Protein AF-A0A920IQT5-F1 (afdb_monomer_lite)

Foldseek 3Di:
DDPVVVVVPQDDPVSVVVVCVVVDDPVVVVLVVLLLQLLVVVVVVPDDLVRSCVVSVHDSVSSVVSNVVCVVPVPPPD

Radius of gyration: 14.2 Å; chains: 1; bounding box: 31×28×39 Å

Secondary structure (DSSP, 8-state):
--HHHHHHH--SHHHHHHHHHHHS-HHHHHHHHHHHHHHHHHHHT-S-HHHHHHHTT--HHHHHHHHHHHHHHT----

Sequence (78 aa):
MNLNEAIKNIKSNKDAENFLKDLCTPSELKALEERWNVAKLLYVGKYSYRDIASKLNTSTTTVTRVARFLLMKKIRVT

Structure (mmCIF, N/CA/C/O backbone):
data_AF-A0A920IQT5-F1
#
_entry.id   AF-A0A920IQT5-F1
#
loop_
_atom_site.group_PDB
_atom_site.id
_atom_site.type_symbol
_atom_site.label_atom_id
_atom_site.label_alt_id
_atom_site.label_comp_id
_atom_site.label_asym_id
_atom_site.label_entity_id
_atom_site.label_seq_id
_atom_site.pdbx_PDB_ins_code
_atom_site.Cartn_x
_atom_site.Cartn_y
_atom_site.Cartn_z
_atom_site.occupancy
_atom_site.B_iso_or_equiv
_atom_site.auth_seq_id
_atom_site.auth_comp_id
_atom_site.auth_asym_id
_atom_site.auth_atom_id
_atom_site.pdbx_PDB_model_num
ATOM 1 N N . MET A 1 1 ? -4.952 -6.689 24.156 1.00 79.69 1 MET A N 1
ATOM 2 C CA . MET A 1 1 ? -5.261 -6.583 22.720 1.00 79.69 1 MET A CA 1
ATOM 3 C C . MET A 1 1 ? -3.996 -6.180 21.990 1.00 79.69 1 MET A C 1
ATOM 5 O O . MET A 1 1 ? -3.437 -5.141 22.317 1.00 79.69 1 MET A O 1
ATOM 9 N N . ASN A 1 2 ? -3.492 -7.019 21.090 1.00 93.00 2 ASN A N 1
ATOM 10 C CA . ASN A 1 2 ? -2.336 -6.680 20.247 1.00 93.00 2 ASN A CA 1
ATOM 11 C C . ASN A 1 2 ? -2.786 -6.095 18.892 1.00 93.00 2 ASN A C 1
ATOM 13 O O . ASN A 1 2 ? -3.968 -6.126 18.551 1.00 93.00 2 ASN A O 1
ATOM 17 N N . LEU A 1 3 ? -1.843 -5.569 18.104 1.00 91.38 3 LEU A N 1
ATOM 18 C CA . LEU A 1 3 ? -2.142 -4.939 16.810 1.00 91.38 3 LEU A CA 1
ATOM 19 C C . LEU A 1 3 ? -2.873 -5.886 15.838 1.00 91.38 3 LEU A C 1
ATOM 21 O O . LEU A 1 3 ? -3.795 -5.469 15.143 1.00 91.38 3 LEU A O 1
ATOM 25 N N . ASN A 1 4 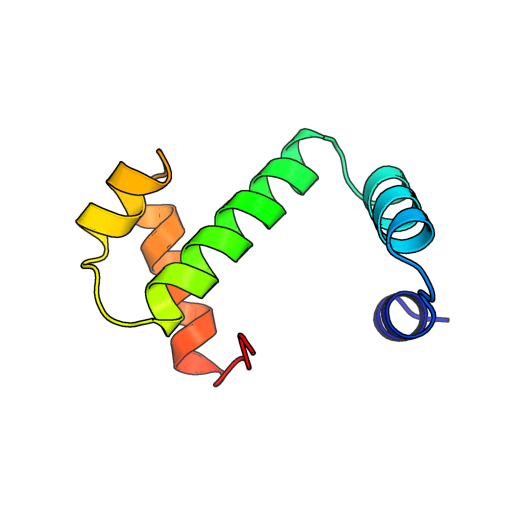? -2.516 -7.173 15.821 1.00 92.44 4 ASN A N 1
ATOM 26 C CA . ASN A 1 4 ? -3.157 -8.152 14.940 1.00 92.44 4 ASN A CA 1
ATOM 27 C C . ASN A 1 4 ? -4.621 -8.403 15.330 1.00 92.44 4 ASN A C 1
ATOM 29 O O . ASN A 1 4 ? -5.474 -8.569 14.461 1.00 92.44 4 ASN A O 1
ATOM 33 N N . GLU A 1 5 ? -4.919 -8.433 16.627 1.00 93.69 5 GLU A N 1
ATOM 34 C CA . GLU A 1 5 ? -6.288 -8.521 17.143 1.00 93.69 5 GLU A CA 1
ATOM 35 C C . GLU A 1 5 ? -7.091 -7.256 16.824 1.00 93.69 5 GLU A C 1
ATOM 37 O O . GLU A 1 5 ? -8.260 -7.362 16.460 1.00 93.69 5 GLU A O 1
ATOM 42 N N . ALA A 1 6 ? -6.465 -6.076 16.888 1.00 93.38 6 ALA A N 1
ATOM 43 C CA . ALA A 1 6 ? -7.091 -4.818 16.480 1.00 93.38 6 ALA A CA 1
ATOM 44 C C . ALA A 1 6 ? -7.489 -4.815 15.008 1.00 93.38 6 ALA A C 1
ATOM 46 O O . ALA A 1 6 ? -8.655 -4.580 14.697 1.00 93.38 6 ALA A O 1
ATOM 47 N N . ILE A 1 7 ? -6.567 -5.190 14.121 1.00 93.75 7 ILE A N 1
ATOM 48 C CA . ILE A 1 7 ? -6.827 -5.253 12.679 1.00 93.75 7 ILE A CA 1
ATOM 49 C C . ILE A 1 7 ? -7.970 -6.231 12.359 1.00 93.75 7 ILE A C 1
ATOM 51 O O . ILE A 1 7 ? -8.830 -5.921 11.539 1.00 93.75 7 ILE A O 1
ATOM 55 N N . LYS A 1 8 ? -8.037 -7.390 13.031 1.00 93.69 8 LYS A N 1
ATOM 56 C CA . LYS A 1 8 ? -9.116 -8.382 12.832 1.00 93.69 8 LYS A CA 1
ATOM 57 C C . LYS A 1 8 ? -10.505 -7.886 13.246 1.00 93.69 8 LYS A C 1
ATOM 59 O O . LYS A 1 8 ? -11.505 -8.423 12.771 1.00 93.69 8 LYS A O 1
ATOM 64 N N . ASN A 1 9 ? -10.581 -6.915 14.152 1.00 93.50 9 ASN A N 1
ATOM 65 C CA . ASN A 1 9 ? -11.844 -6.432 14.703 1.00 93.50 9 ASN A CA 1
ATOM 66 C C . ASN A 1 9 ? -12.466 -5.277 13.910 1.00 93.50 9 ASN A C 1
ATOM 68 O O . ASN A 1 9 ? -13.612 -4.928 14.184 1.00 93.50 9 ASN A O 1
ATOM 72 N N . ILE A 1 10 ? -11.770 -4.735 12.910 1.00 94.44 10 ILE A N 1
ATOM 73 C CA . ILE A 1 10 ? -12.278 -3.679 12.027 1.00 94.44 10 ILE A CA 1
ATOM 74 C C . ILE A 1 10 ? -13.476 -4.208 11.219 1.00 94.44 10 ILE A C 1
ATOM 76 O O . ILE A 1 10 ? -13.384 -5.256 10.578 1.00 94.44 10 ILE A O 1
ATOM 80 N N . LYS A 1 11 ? -14.618 -3.504 11.269 1.00 93.19 11 LYS A N 1
ATOM 81 C CA . LYS A 1 11 ? -15.892 -3.959 10.669 1.00 93.19 11 LYS A CA 1
ATOM 82 C C . LYS A 1 11 ? -16.327 -3.178 9.434 1.00 93.19 11 LYS A C 1
ATOM 84 O O . LYS A 1 11 ? -17.124 -3.692 8.655 1.00 93.19 11 LYS A O 1
ATOM 89 N N . SER A 1 12 ? -15.821 -1.964 9.244 1.00 95.38 12 SER A N 1
ATOM 90 C CA . SER A 1 12 ? -16.172 -1.118 8.105 1.00 95.38 12 SER A CA 1
ATOM 91 C C . SER A 1 12 ? -14.945 -0.431 7.512 1.00 95.38 12 SER A C 1
ATOM 93 O O . SER A 1 12 ? -13.929 -0.251 8.184 1.00 95.38 12 SER A O 1
ATOM 95 N N . ASN A 1 13 ? -15.051 -0.000 6.252 1.00 92.56 13 ASN A N 1
ATOM 96 C CA . ASN A 1 13 ? -14.001 0.791 5.603 1.00 92.56 13 ASN A CA 1
ATOM 97 C C . ASN A 1 13 ? -13.721 2.098 6.357 1.00 92.56 13 ASN A C 1
ATOM 99 O O . ASN A 1 13 ? -12.571 2.513 6.444 1.00 92.56 13 ASN A O 1
ATOM 103 N N . LYS A 1 14 ? -14.757 2.714 6.942 1.00 95.06 14 LYS A N 1
ATOM 104 C CA . LYS A 1 14 ? -14.614 3.937 7.737 1.00 95.06 14 LYS A CA 1
ATOM 105 C C . LYS A 1 14 ? -13.813 3.684 9.015 1.00 95.06 14 LYS A C 1
ATOM 107 O O . LYS A 1 14 ? -12.938 4.475 9.349 1.00 95.06 14 LYS A O 1
ATOM 112 N N . ASP A 1 15 ? -14.067 2.565 9.692 1.00 94.88 15 ASP A N 1
ATOM 113 C CA . ASP A 1 15 ? -13.301 2.181 10.883 1.00 94.88 15 ASP A CA 1
ATOM 114 C C . ASP A 1 15 ? -11.849 1.853 10.524 1.00 94.88 15 ASP A C 1
ATOM 116 O O . ASP A 1 15 ? -10.942 2.214 11.266 1.00 94.88 15 ASP A O 1
ATOM 120 N N . ALA A 1 16 ? -11.620 1.216 9.369 1.00 94.62 16 ALA A N 1
ATOM 121 C CA . ALA A 1 16 ? -10.276 0.941 8.867 1.00 94.62 16 ALA A CA 1
ATOM 122 C C . ALA A 1 16 ? -9.499 2.234 8.595 1.00 94.62 16 ALA A C 1
ATOM 124 O O . ALA A 1 16 ? -8.345 2.364 8.996 1.00 94.62 16 ALA A O 1
ATOM 125 N N . GLU A 1 17 ? -10.142 3.191 7.925 1.00 93.56 17 GLU A N 1
ATOM 126 C CA . GLU A 1 17 ? -9.550 4.483 7.590 1.00 93.56 17 GLU A CA 1
ATOM 127 C C . GLU A 1 17 ? -9.211 5.287 8.848 1.00 93.56 17 GLU A C 1
ATOM 129 O O . GLU A 1 17 ? -8.100 5.802 8.958 1.00 93.56 17 GLU A O 1
ATOM 134 N N . ASN A 1 18 ? -10.128 5.348 9.817 1.00 94.69 18 ASN A N 1
ATOM 135 C CA . ASN A 1 18 ? -9.883 6.018 11.094 1.00 94.69 18 ASN A CA 1
ATOM 136 C C . ASN A 1 18 ? -8.742 5.346 11.866 1.00 94.69 18 ASN A C 1
ATOM 138 O O . ASN A 1 18 ? -7.802 6.020 12.269 1.00 94.69 18 ASN A O 1
ATOM 142 N N . PHE A 1 19 ? -8.765 4.015 11.980 1.00 95.31 19 PHE A N 1
ATOM 143 C CA . PHE A 1 19 ? -7.714 3.256 12.659 1.00 95.31 19 PHE A CA 1
ATOM 144 C C . PHE A 1 19 ? -6.324 3.519 12.062 1.00 95.31 19 PHE A C 1
ATOM 146 O O . PHE A 1 19 ? -5.345 3.700 12.784 1.00 95.31 19 PHE A O 1
ATOM 153 N N . LEU A 1 20 ? -6.232 3.552 10.732 1.00 94.94 20 LEU A N 1
ATOM 154 C CA . LEU A 1 20 ? -4.986 3.827 10.025 1.00 94.94 20 LEU A CA 1
ATOM 155 C C . LEU A 1 20 ? -4.525 5.282 10.208 1.00 94.94 20 LEU A C 1
ATOM 157 O O . LEU A 1 20 ? -3.331 5.506 10.394 1.00 94.94 20 LEU A O 1
ATOM 161 N N . LYS A 1 21 ? -5.441 6.257 10.203 1.00 94.44 21 LYS A N 1
ATOM 162 C CA . LYS A 1 21 ? -5.128 7.675 10.467 1.00 94.44 21 LYS A CA 1
ATOM 163 C C . LYS A 1 21 ? -4.669 7.936 11.899 1.00 94.44 21 LYS A C 1
ATOM 165 O O . LYS A 1 21 ? -3.827 8.805 12.098 1.00 94.44 21 LYS A O 1
ATOM 170 N N . ASP A 1 22 ? -5.185 7.186 12.867 1.00 95.06 22 ASP A N 1
ATOM 171 C CA . ASP A 1 22 ? -4.769 7.300 14.268 1.00 95.06 22 ASP A CA 1
ATOM 172 C C . ASP A 1 22 ? -3.366 6.710 14.497 1.00 95.06 22 ASP A C 1
ATOM 174 O O . ASP A 1 22 ? -2.615 7.194 15.343 1.00 95.06 22 ASP A O 1
ATOM 178 N N . LEU A 1 23 ? -3.000 5.661 13.749 1.00 95.69 23 LEU A N 1
ATOM 179 C CA . LEU A 1 23 ? -1.738 4.937 13.929 1.00 95.69 23 LEU A CA 1
ATOM 180 C C . LEU A 1 23 ? -0.582 5.483 13.081 1.00 95.69 23 LEU A C 1
ATOM 182 O O . LEU A 1 23 ? 0.578 5.356 13.473 1.00 95.69 23 LEU A O 1
ATOM 186 N N . CYS A 1 24 ? -0.875 6.019 11.900 1.00 96.38 24 CYS A N 1
ATOM 187 C CA . CYS A 1 24 ? 0.131 6.379 10.910 1.00 96.38 24 CYS A CA 1
ATOM 188 C C . CYS A 1 24 ? 0.073 7.863 10.563 1.00 96.38 24 CYS A C 1
ATOM 190 O O . CYS A 1 24 ? -0.990 8.452 10.376 1.00 96.38 24 CYS A O 1
ATOM 192 N N . THR A 1 25 ? 1.246 8.452 10.355 1.00 96.81 25 THR A N 1
ATOM 193 C CA . THR A 1 25 ? 1.349 9.771 9.730 1.00 96.81 25 THR A CA 1
ATOM 194 C C . THR A 1 25 ? 0.856 9.724 8.275 1.00 96.81 25 THR A C 1
ATOM 196 O O . THR A 1 25 ? 0.911 8.670 7.628 1.00 96.81 25 THR A O 1
ATOM 199 N N . PRO A 1 26 ? 0.449 10.866 7.687 1.00 94.81 26 PRO A N 1
ATOM 200 C CA . PRO A 1 26 ? 0.045 10.918 6.279 1.00 94.81 26 PRO A CA 1
ATOM 201 C C . PRO A 1 26 ? 1.098 10.346 5.312 1.00 94.81 26 PRO A C 1
ATOM 203 O O . PRO A 1 26 ? 0.763 9.679 4.333 1.00 94.81 26 PRO A O 1
ATOM 206 N N . SER A 1 27 ? 2.383 10.559 5.605 1.00 94.19 27 SER A N 1
ATOM 207 C CA . SER A 1 27 ? 3.496 10.035 4.806 1.00 94.19 27 SER A CA 1
ATOM 208 C C . SER A 1 27 ? 3.626 8.512 4.897 1.00 94.19 27 SER A C 1
ATOM 210 O O . SER A 1 27 ? 3.933 7.857 3.900 1.00 94.19 27 SER A O 1
ATOM 212 N N . GLU A 1 28 ? 3.382 7.930 6.071 1.0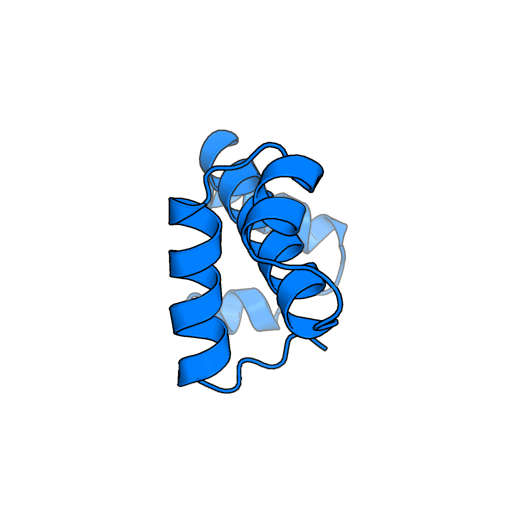0 95.56 28 GLU A N 1
ATOM 213 C CA . GLU A 1 28 ? 3.404 6.477 6.261 1.00 95.56 28 GLU A CA 1
ATOM 214 C C . GLU A 1 28 ? 2.219 5.802 5.576 1.00 95.56 28 GLU A C 1
ATOM 216 O O . GLU A 1 28 ? 2.417 4.784 4.914 1.00 95.56 28 GLU A O 1
ATOM 221 N N . LEU A 1 29 ? 1.020 6.392 5.654 1.00 94.88 29 LEU A N 1
ATOM 222 C CA . LEU A 1 29 ? -0.155 5.908 4.921 1.00 94.88 29 LEU A CA 1
ATOM 223 C C . LEU A 1 29 ? 0.109 5.857 3.420 1.00 94.88 29 LEU A C 1
ATOM 225 O O . LEU A 1 29 ? -0.062 4.808 2.798 1.00 94.88 29 LEU A O 1
ATOM 229 N N . LYS A 1 30 ? 0.639 6.947 2.858 1.00 91.75 30 LYS A N 1
ATOM 230 C CA . LYS A 1 30 ? 1.034 6.992 1.448 1.00 91.75 30 LYS A CA 1
ATOM 231 C C . LYS A 1 30 ? 2.057 5.904 1.109 1.00 91.75 30 LYS A C 1
ATOM 233 O O . LYS A 1 30 ? 1.922 5.211 0.104 1.00 91.75 30 LYS A O 1
ATOM 238 N N . ALA A 1 31 ? 3.059 5.698 1.965 1.00 91.44 31 ALA A N 1
ATOM 239 C CA . ALA A 1 31 ? 4.053 4.650 1.756 1.00 91.44 31 ALA A CA 1
ATOM 240 C C . ALA A 1 31 ? 3.450 3.231 1.817 1.00 91.44 31 ALA A C 1
ATOM 242 O O . ALA A 1 31 ? 3.914 2.340 1.101 1.00 91.44 31 ALA A O 1
ATOM 243 N N . LEU A 1 32 ? 2.438 2.992 2.658 1.00 93.31 32 LEU A N 1
ATOM 244 C CA . LEU A 1 32 ? 1.705 1.722 2.706 1.00 93.31 32 LEU A CA 1
ATOM 245 C C . LEU A 1 32 ? 0.887 1.503 1.428 1.00 93.31 32 LEU A C 1
ATOM 247 O O . LEU A 1 32 ? 0.950 0.414 0.854 1.00 93.31 32 LEU A O 1
ATOM 251 N N . GLU A 1 33 ? 0.192 2.530 0.941 1.00 92.31 33 GLU A N 1
ATOM 252 C CA . GLU A 1 33 ? -0.568 2.483 -0.314 1.00 92.31 33 GLU A CA 1
ATOM 253 C C . GLU A 1 33 ? 0.329 2.216 -1.528 1.00 92.31 33 GLU A C 1
ATOM 255 O O . GLU A 1 33 ? 0.024 1.354 -2.357 1.00 92.31 33 GLU A O 1
ATOM 260 N N . GLU A 1 34 ? 1.479 2.888 -1.620 1.00 92.06 34 GLU A N 1
ATOM 261 C CA . GLU A 1 34 ? 2.471 2.642 -2.671 1.00 92.06 34 GLU A CA 1
ATOM 262 C C . GLU A 1 34 ? 2.939 1.182 -2.658 1.00 92.06 34 GLU A C 1
ATOM 264 O O . GLU A 1 34 ? 2.929 0.507 -3.691 1.00 92.06 34 GLU A O 1
ATOM 269 N N . ARG A 1 35 ? 3.296 0.654 -1.479 1.00 93.25 35 ARG A N 1
ATOM 270 C CA . ARG A 1 35 ? 3.720 -0.749 -1.325 1.00 93.25 35 ARG A CA 1
ATOM 271 C C . ARG A 1 35 ? 2.606 -1.725 -1.695 1.00 93.25 35 ARG A C 1
ATOM 273 O O . ARG A 1 35 ? 2.891 -2.747 -2.318 1.00 93.25 35 ARG A O 1
ATOM 280 N N . TRP A 1 36 ? 1.361 -1.418 -1.341 1.00 92.88 36 TRP A N 1
ATOM 281 C CA . TRP A 1 36 ? 0.192 -2.223 -1.690 1.00 92.88 36 TRP A CA 1
ATOM 282 C C . TRP A 1 36 ? -0.026 -2.279 -3.204 1.00 92.88 36 TRP A C 1
ATOM 284 O O . TRP A 1 36 ? -0.200 -3.360 -3.768 1.00 92.88 36 TRP A O 1
ATOM 294 N N . ASN A 1 37 ? 0.074 -1.140 -3.891 1.00 93.06 37 ASN A N 1
ATOM 295 C CA . ASN A 1 37 ? -0.047 -1.078 -5.348 1.00 93.06 37 ASN A CA 1
ATOM 296 C C . ASN A 1 37 ? 1.084 -1.835 -6.055 1.00 93.06 37 ASN A C 1
ATOM 298 O O . ASN A 1 37 ? 0.829 -2.580 -7.004 1.00 93.06 37 ASN A O 1
ATOM 302 N N . VAL A 1 38 ? 2.320 -1.709 -5.563 1.00 93.56 38 VAL A N 1
ATOM 303 C CA . VAL A 1 38 ? 3.459 -2.500 -6.053 1.00 93.56 38 VAL A CA 1
ATOM 304 C C . VAL A 1 38 ? 3.174 -3.994 -5.886 1.00 93.56 38 VAL A C 1
ATOM 306 O O . VAL A 1 38 ? 3.335 -4.754 -6.839 1.00 93.56 38 VAL A O 1
ATOM 309 N N . ALA A 1 39 ? 2.710 -4.420 -4.708 1.00 92.44 39 ALA A N 1
ATOM 310 C CA . ALA A 1 39 ? 2.406 -5.821 -4.430 1.00 92.44 39 ALA A CA 1
ATOM 311 C C . ALA A 1 39 ? 1.317 -6.381 -5.362 1.00 92.44 39 ALA A C 1
ATOM 313 O O . ALA A 1 39 ? 1.475 -7.491 -5.869 1.00 92.44 39 ALA A O 1
ATOM 314 N N . LYS A 1 40 ? 0.265 -5.605 -5.663 1.00 91.31 40 LYS A N 1
ATOM 315 C CA . LYS A 1 40 ? -0.768 -5.986 -6.644 1.00 91.31 40 LYS A CA 1
ATOM 316 C C . LYS A 1 40 ? -0.194 -6.208 -8.039 1.00 91.31 40 LYS A C 1
ATOM 318 O O . LYS A 1 40 ? -0.480 -7.225 -8.663 1.00 91.31 40 LYS A O 1
ATOM 323 N N . LEU A 1 41 ? 0.615 -5.272 -8.540 1.00 92.00 41 LEU A N 1
ATOM 324 C CA . LEU A 1 41 ? 1.193 -5.393 -9.883 1.00 92.00 41 LEU A CA 1
ATOM 325 C C . LEU A 1 41 ? 2.184 -6.557 -9.980 1.00 92.00 41 LEU A C 1
ATOM 327 O O . LEU A 1 41 ? 2.190 -7.263 -10.988 1.00 92.00 41 LEU A O 1
ATOM 331 N N . LEU A 1 42 ? 2.971 -6.786 -8.925 1.00 91.44 42 LEU A N 1
ATOM 332 C CA . LEU A 1 42 ? 3.855 -7.946 -8.823 1.00 91.44 42 LEU A CA 1
ATOM 333 C C . LEU A 1 42 ? 3.068 -9.260 -8.809 1.00 91.44 42 LEU A C 1
ATOM 335 O O . LEU A 1 42 ? 3.464 -10.200 -9.489 1.00 91.44 42 LEU A O 1
ATOM 339 N N . TYR A 1 43 ? 1.948 -9.320 -8.083 1.00 88.81 43 TYR A N 1
ATOM 340 C CA . TYR A 1 43 ? 1.092 -10.507 -8.022 1.00 88.81 43 TYR A CA 1
ATOM 341 C C . TYR A 1 43 ? 0.468 -10.856 -9.381 1.00 88.81 43 TYR A C 1
ATOM 343 O O . TYR A 1 43 ? 0.403 -12.025 -9.747 1.00 88.81 43 TYR A O 1
ATOM 351 N N . VAL A 1 44 ? 0.073 -9.847 -10.168 1.00 88.81 44 VAL A N 1
ATOM 352 C CA . VAL A 1 44 ? -0.435 -10.042 -11.539 1.00 88.81 44 VAL A CA 1
ATOM 353 C C . VAL A 1 44 ? 0.632 -10.635 -12.475 1.00 88.81 44 VAL A C 1
ATOM 355 O O . VAL A 1 44 ? 0.280 -11.289 -13.454 1.00 88.81 44 VAL A O 1
ATOM 358 N N . GLY A 1 45 ? 1.924 -10.402 -12.209 1.00 87.44 45 GLY A N 1
ATOM 359 C CA . GLY A 1 45 ? 3.038 -11.035 -12.928 1.00 87.44 45 GLY A CA 1
ATOM 360 C C . GLY A 1 45 ? 3.245 -10.581 -14.381 1.00 87.44 45 GLY A C 1
ATOM 361 O O . GLY A 1 45 ? 4.008 -11.208 -15.108 1.00 87.44 45 GLY A O 1
ATOM 362 N N . LYS A 1 46 ? 2.574 -9.508 -14.825 1.00 90.62 46 LYS A N 1
ATOM 363 C CA . LYS A 1 46 ? 2.604 -9.029 -16.226 1.00 90.62 46 LYS A CA 1
ATOM 364 C C . LYS A 1 46 ? 3.633 -7.935 -16.522 1.00 90.62 46 LYS A C 1
ATOM 366 O O . LYS A 1 46 ? 3.864 -7.632 -17.686 1.00 90.62 46 LYS A O 1
ATOM 371 N N . TYR A 1 47 ? 4.195 -7.304 -15.497 1.00 92.12 47 TYR A N 1
ATOM 372 C CA . TYR A 1 47 ? 5.024 -6.106 -15.636 1.00 92.12 47 TYR A CA 1
ATOM 373 C C . TYR A 1 47 ? 6.429 -6.363 -15.096 1.00 92.12 47 TYR A C 1
ATOM 375 O O . TYR A 1 47 ? 6.581 -7.011 -14.057 1.00 92.12 47 TYR A O 1
ATOM 383 N N . SER A 1 48 ? 7.457 -5.826 -15.758 1.00 94.00 48 SER A N 1
ATOM 384 C CA . SER A 1 48 ? 8.812 -5.846 -15.204 1.00 94.00 48 SER A CA 1
ATOM 385 C C . SER A 1 48 ? 8.918 -4.903 -14.000 1.00 94.00 48 SER A C 1
ATOM 387 O O . SER A 1 48 ? 8.099 -4.002 -13.811 1.00 94.00 48 SER A O 1
ATOM 389 N N . TYR A 1 49 ? 9.965 -5.045 -13.182 1.00 93.69 49 TYR A N 1
ATOM 390 C CA . TYR A 1 49 ? 10.168 -4.144 -12.038 1.00 93.69 49 TYR A CA 1
ATOM 391 C C . TYR A 1 49 ? 10.330 -2.678 -12.456 1.00 93.69 49 TYR A C 1
ATOM 393 O O . TYR A 1 49 ? 9.931 -1.786 -11.708 1.00 93.69 49 TYR A O 1
ATOM 401 N N . ARG A 1 50 ? 10.891 -2.422 -13.646 1.00 94.31 50 ARG A N 1
ATOM 402 C CA . ARG A 1 50 ? 11.011 -1.065 -14.197 1.00 94.31 50 ARG A CA 1
ATOM 403 C C . ARG A 1 50 ? 9.651 -0.507 -14.603 1.00 94.31 50 ARG A C 1
ATOM 405 O O . ARG A 1 50 ? 9.363 0.639 -14.271 1.00 94.31 50 ARG A O 1
ATOM 412 N N . ASP A 1 51 ? 8.803 -1.321 -15.228 1.00 94.62 51 ASP A N 1
ATOM 413 C CA . ASP A 1 51 ? 7.451 -0.902 -15.621 1.00 94.62 51 ASP A CA 1
ATOM 414 C C . ASP A 1 51 ? 6.602 -0.570 -14.392 1.00 94.62 51 ASP A C 1
ATOM 416 O O . ASP A 1 51 ? 5.907 0.442 -14.368 1.00 94.62 51 ASP A O 1
ATOM 420 N N . ILE A 1 52 ? 6.698 -1.387 -13.338 1.00 94.44 52 ILE A N 1
ATOM 421 C CA . ILE A 1 52 ? 6.004 -1.152 -12.064 1.00 94.44 52 ILE A CA 1
ATOM 422 C C . ILE A 1 52 ? 6.491 0.147 -11.414 1.00 94.44 52 ILE A C 1
ATOM 424 O O . ILE A 1 52 ? 5.671 0.956 -10.983 1.00 94.44 52 ILE A O 1
ATOM 428 N N . ALA A 1 53 ? 7.810 0.358 -11.365 1.00 94.56 53 ALA A N 1
ATOM 429 C CA . ALA A 1 53 ? 8.410 1.570 -10.815 1.00 94.56 53 ALA A CA 1
ATOM 430 C C . ALA A 1 53 ? 7.935 2.825 -11.566 1.00 94.56 53 ALA A C 1
ATOM 432 O O . ALA A 1 53 ? 7.497 3.788 -10.941 1.00 94.56 53 ALA A O 1
ATOM 433 N N . SER A 1 54 ? 7.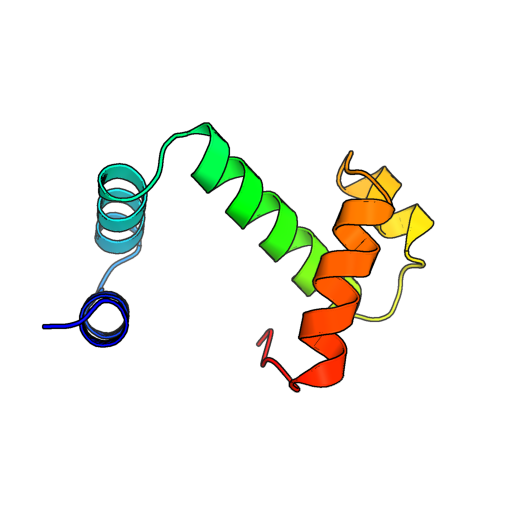939 2.780 -12.901 1.00 94.06 54 SER A N 1
ATOM 434 C CA . SER A 1 54 ? 7.467 3.876 -13.751 1.00 94.06 54 SER A CA 1
ATOM 435 C C . SER A 1 54 ? 5.968 4.136 -13.575 1.00 94.06 54 SER A C 1
ATOM 437 O O . SER A 1 54 ? 5.567 5.272 -13.336 1.00 94.06 54 SER A O 1
ATOM 439 N N . LYS A 1 55 ? 5.137 3.088 -13.608 1.00 92.69 55 LYS A N 1
ATOM 440 C CA . LYS A 1 55 ? 3.673 3.203 -13.520 1.00 92.69 55 LYS A CA 1
ATOM 441 C C . LYS A 1 55 ? 3.189 3.750 -12.179 1.00 92.69 55 LYS A C 1
ATOM 443 O O . LYS A 1 55 ? 2.170 4.430 -12.133 1.00 92.69 55 LYS A O 1
ATOM 448 N N . LEU A 1 56 ? 3.897 3.435 -11.097 1.00 92.69 56 LEU A N 1
ATOM 449 C CA . LEU A 1 56 ? 3.560 3.882 -9.743 1.00 92.69 56 LEU A CA 1
ATOM 450 C C . LEU A 1 56 ? 4.379 5.095 -9.288 1.00 92.69 56 LEU A C 1
ATOM 452 O O . LEU A 1 56 ? 4.288 5.468 -8.122 1.00 92.69 56 LEU A O 1
ATOM 456 N N . ASN A 1 57 ? 5.181 5.688 -10.181 1.00 91.88 57 ASN A N 1
ATOM 457 C CA . ASN A 1 57 ? 6.092 6.791 -9.876 1.00 91.88 57 ASN A CA 1
ATOM 458 C C . ASN A 1 57 ? 6.914 6.547 -8.592 1.00 91.88 57 ASN A C 1
ATOM 460 O O . ASN A 1 57 ? 7.021 7.405 -7.716 1.00 91.88 57 ASN A O 1
ATOM 464 N N . THR 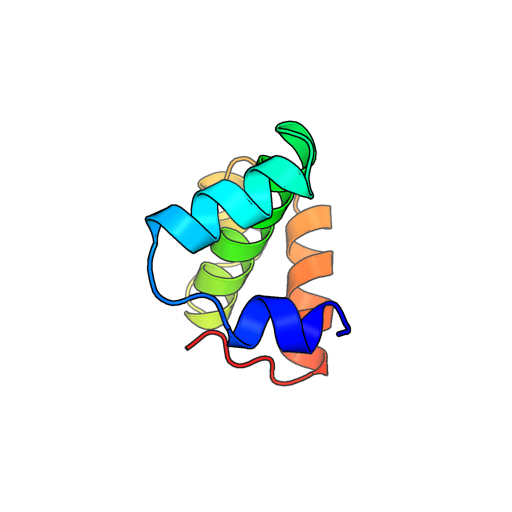A 1 58 ? 7.458 5.336 -8.459 1.00 90.12 58 THR A N 1
ATOM 465 C CA . THR A 1 58 ? 8.246 4.904 -7.299 1.00 90.12 58 THR A CA 1
ATOM 466 C C . THR A 1 58 ? 9.617 4.399 -7.738 1.00 90.12 58 THR A C 1
ATOM 468 O O . THR A 1 58 ? 9.866 4.138 -8.913 1.00 90.12 58 THR A O 1
ATOM 471 N N . SER A 1 59 ? 10.540 4.242 -6.793 1.00 91.56 59 SER A N 1
ATOM 472 C CA . SER A 1 59 ? 11.878 3.738 -7.107 1.00 91.56 59 SER A CA 1
ATOM 473 C C . SER A 1 59 ? 11.874 2.229 -7.370 1.00 91.56 59 SER A C 1
ATOM 475 O O . SER A 1 59 ? 11.168 1.458 -6.711 1.00 91.56 59 SER A O 1
ATOM 477 N N . THR A 1 60 ? 12.753 1.771 -8.261 1.00 93.06 60 THR A N 1
ATOM 478 C CA . THR A 1 60 ? 13.019 0.335 -8.457 1.00 93.06 60 THR A CA 1
ATOM 479 C C . THR A 1 60 ? 13.497 -0.335 -7.165 1.00 93.06 60 THR A C 1
ATOM 481 O O . THR A 1 60 ? 13.139 -1.479 -6.903 1.00 93.06 60 THR A O 1
ATOM 484 N N . THR A 1 61 ? 14.212 0.384 -6.294 1.00 93.94 61 THR A N 1
ATOM 485 C CA . THR A 1 61 ? 14.598 -0.079 -4.949 1.00 93.94 61 THR A CA 1
ATOM 486 C C . THR A 1 61 ? 13.385 -0.390 -4.068 1.00 93.94 61 THR A C 1
ATOM 488 O O . THR A 1 61 ? 13.394 -1.365 -3.313 1.00 93.94 61 THR A O 1
ATOM 491 N N . THR A 1 62 ? 12.317 0.407 -4.148 1.00 91.88 62 THR A N 1
ATOM 492 C CA . THR A 1 62 ? 11.049 0.120 -3.458 1.00 91.88 62 THR A CA 1
ATOM 493 C C . THR A 1 62 ? 10.399 -1.140 -4.024 1.00 91.88 62 THR A C 1
ATOM 495 O O . THR A 1 62 ? 10.039 -2.024 -3.247 1.00 91.88 62 THR A O 1
ATOM 498 N N . VAL A 1 63 ? 10.335 -1.275 -5.352 1.00 94.06 63 VAL A N 1
ATOM 499 C CA . VAL A 1 63 ? 9.768 -2.464 -6.014 1.00 94.06 63 VAL A CA 1
ATOM 500 C C . VAL A 1 63 ? 10.504 -3.739 -5.608 1.00 94.06 63 VAL A C 1
ATOM 502 O O . VAL A 1 63 ? 9.875 -4.696 -5.163 1.00 94.06 63 VAL A O 1
ATOM 505 N N . THR A 1 64 ? 11.836 -3.734 -5.662 1.00 94.00 64 THR A N 1
ATOM 506 C CA . THR A 1 64 ? 12.666 -4.888 -5.286 1.00 94.00 64 THR A CA 1
ATOM 507 C C . THR A 1 64 ? 12.480 -5.279 -3.821 1.00 94.00 64 THR A C 1
ATOM 509 O O . THR A 1 64 ? 12.397 -6.468 -3.510 1.00 94.00 64 THR A O 1
ATOM 512 N N . ARG A 1 65 ? 12.367 -4.303 -2.904 1.00 92.38 65 ARG A N 1
ATOM 513 C CA . ARG A 1 65 ? 12.087 -4.585 -1.485 1.00 92.38 65 ARG A CA 1
ATOM 514 C C . ARG A 1 65 ? 10.742 -5.286 -1.313 1.00 92.38 65 ARG A C 1
ATOM 516 O O . ARG A 1 65 ? 10.692 -6.306 -0.635 1.00 92.38 65 ARG A O 1
ATOM 523 N N . VAL A 1 66 ? 9.679 -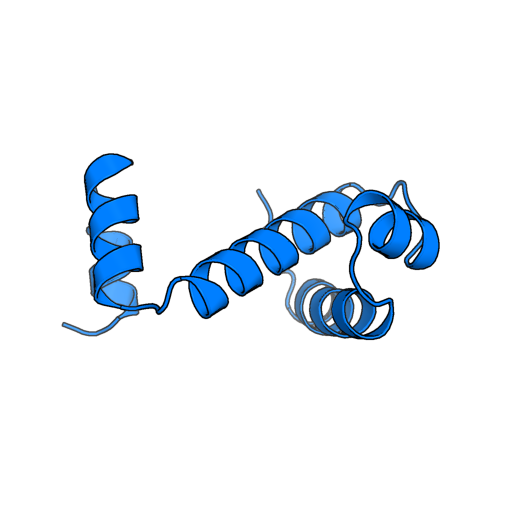4.783 -1.943 1.00 92.81 66 VAL A N 1
ATOM 524 C CA . VAL A 1 66 ? 8.345 -5.404 -1.863 1.00 92.81 66 VAL A CA 1
ATOM 525 C C . VAL A 1 66 ? 8.355 -6.803 -2.484 1.00 92.81 66 VAL A C 1
ATOM 527 O O . VAL A 1 66 ? 7.889 -7.750 -1.852 1.00 92.81 66 VAL A O 1
ATOM 530 N N . ALA A 1 67 ? 8.954 -6.959 -3.667 1.00 90.94 67 ALA A N 1
ATOM 531 C CA . ALA A 1 67 ? 9.054 -8.243 -4.357 1.00 90.94 67 ALA A CA 1
ATOM 532 C C . ALA A 1 67 ? 9.772 -9.303 -3.519 1.00 90.94 67 ALA A C 1
ATOM 534 O O . ALA A 1 67 ? 9.301 -10.435 -3.430 1.00 90.94 67 ALA A O 1
ATOM 535 N N . ARG A 1 68 ? 10.863 -8.929 -2.838 1.00 90.31 68 ARG A N 1
ATOM 536 C CA . ARG A 1 68 ? 11.595 -9.833 -1.944 1.00 90.31 68 ARG A CA 1
ATOM 537 C C . ARG A 1 68 ? 10.676 -10.433 -0.880 1.00 90.31 68 ARG A C 1
ATOM 539 O O . ARG A 1 68 ? 10.628 -11.648 -0.743 1.00 90.31 68 ARG A O 1
ATOM 546 N N . PHE A 1 69 ? 9.921 -9.616 -0.147 1.00 86.25 69 PHE A N 1
ATOM 547 C CA . PHE A 1 69 ? 9.047 -10.131 0.915 1.00 86.25 69 PHE A CA 1
ATOM 548 C C . PHE A 1 69 ? 7.818 -10.870 0.378 1.00 86.25 69 PHE A C 1
ATOM 550 O O . PHE A 1 69 ? 7.399 -11.862 0.975 1.00 86.25 69 PHE A O 1
ATOM 557 N N . LEU A 1 70 ? 7.275 -10.426 -0.757 1.00 85.31 70 LEU A N 1
ATOM 558 C CA . LEU A 1 70 ? 6.129 -11.057 -1.407 1.00 85.31 70 LEU A CA 1
ATOM 559 C C . LEU A 1 70 ? 6.460 -12.482 -1.877 1.00 85.31 70 LEU A C 1
ATOM 561 O O . LEU A 1 70 ? 5.743 -13.427 -1.545 1.00 85.31 70 LEU A O 1
ATOM 565 N N . LEU A 1 71 ? 7.578 -12.636 -2.592 1.00 78.06 71 LEU A N 1
ATOM 566 C CA . LEU A 1 71 ? 8.012 -13.908 -3.173 1.00 78.06 71 LEU A CA 1
ATOM 567 C C . LEU A 1 71 ? 8.592 -14.862 -2.120 1.00 78.06 71 LEU A C 1
ATOM 569 O O . LEU A 1 71 ? 8.366 -16.065 -2.205 1.00 78.06 71 LEU A O 1
ATOM 573 N N . MET A 1 72 ? 9.281 -14.348 -1.091 1.00 71.12 72 MET A N 1
ATOM 574 C CA . MET A 1 72 ? 9.853 -15.189 -0.030 1.00 71.12 72 MET A CA 1
ATOM 575 C C . MET A 1 72 ? 8.801 -15.814 0.895 1.00 71.12 72 MET A C 1
ATOM 577 O O . MET A 1 72 ? 9.062 -16.870 1.464 1.00 71.12 72 MET A O 1
ATOM 581 N N . LYS A 1 73 ? 7.641 -15.172 1.100 1.00 60.22 73 LYS A N 1
ATOM 582 C CA . LYS A 1 73 ? 6.678 -15.592 2.136 1.00 60.22 73 LYS A CA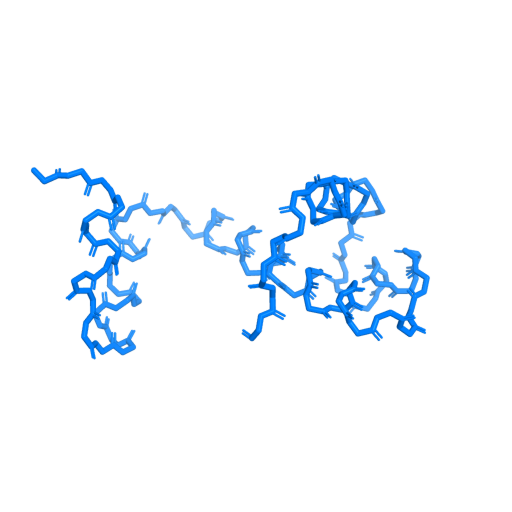 1
ATOM 583 C C . LYS A 1 73 ? 5.322 -16.091 1.628 1.00 60.22 73 LYS A C 1
ATOM 585 O O . LYS A 1 73 ? 4.461 -16.348 2.464 1.00 60.22 73 LYS A O 1
ATOM 590 N N . LYS A 1 74 ? 5.104 -16.250 0.310 1.00 56.00 74 LYS A N 1
ATOM 591 C CA . LYS A 1 74 ? 3.766 -16.553 -0.261 1.00 56.00 74 LYS A CA 1
ATOM 592 C C . LYS A 1 74 ? 2.681 -15.677 0.400 1.00 56.00 74 LYS A C 1
ATOM 594 O O . LYS A 1 74 ? 1.659 -16.173 0.876 1.00 56.00 74 LYS A O 1
ATOM 599 N N . ILE A 1 75 ? 2.927 -14.369 0.502 1.00 58.19 75 ILE A N 1
ATOM 600 C CA . ILE A 1 75 ? 1.926 -13.451 1.060 1.00 58.19 75 ILE A CA 1
ATOM 601 C C . ILE A 1 75 ? 0.739 -13.447 0.095 1.00 58.19 75 ILE A C 1
ATOM 603 O O . ILE A 1 75 ? 0.911 -13.213 -1.101 1.00 58.19 75 ILE A O 1
ATOM 607 N N . ARG A 1 76 ? -0.455 -13.756 0.609 1.00 59.59 76 ARG A N 1
ATOM 608 C CA . ARG A 1 76 ? -1.685 -13.794 -0.184 1.00 59.59 76 ARG A CA 1
ATOM 609 C C . ARG A 1 76 ? -2.120 -12.360 -0.476 1.00 59.59 76 ARG A C 1
ATOM 611 O O . ARG A 1 76 ? -2.816 -11.745 0.325 1.00 59.59 76 ARG A O 1
ATOM 618 N N . VAL A 1 77 ? -1.659 -11.818 -1.598 1.00 59.25 77 VAL A N 1
ATOM 619 C CA . VAL A 1 77 ? -2.282 -10.649 -2.226 1.00 59.25 77 VAL A CA 1
ATOM 620 C C . VAL A 1 77 ? -3.492 -11.200 -2.979 1.00 59.25 77 VAL A C 1
ATOM 622 O O . VAL A 1 77 ? -3.402 -11.511 -4.159 1.00 59.25 77 VAL A O 1
ATOM 625 N N . THR A 1 78 ? -4.561 -11.479 -2.234 1.00 52.25 78 THR A N 1
ATOM 626 C CA . THR A 1 78 ? -5.868 -11.917 -2.758 1.00 52.25 78 THR A CA 1
ATOM 627 C C . THR A 1 78 ? -6.808 -10.732 -2.795 1.00 52.25 78 THR A C 1
ATOM 629 O O . THR A 1 78 ? -6.745 -9.933 -1.832 1.00 52.25 78 THR A O 1
#

pLDDT: mean 89.59, std 10.04, range [52.25, 96.81]